Protein AF-A0A1C6RBF0-F1 (afdb_monomer_lite)

Foldseek 3Di:
DDDDDDDDDDDDDDDDDDPDPDDDDPPDPPPPDDPDPPPDDPVDDDDALVCLLPDDDDDDPDDDDPVVSNVVSNVVSVVRVVVVVVVVVVVVVVVVVVVVVVVVCVVPPDPPDD

Structure (mmCIF, N/CA/C/O backbone):
data_AF-A0A1C6RBF0-F1
#
_entry.id   AF-A0A1C6RBF0-F1
#
loop_
_atom_site.group_PDB
_atom_site.id
_atom_site.type_symbol
_atom_site.label_atom_id
_atom_site.label_alt_id
_atom_site.label_comp_id
_atom_site.label_asym_id
_atom_site.label_entity_id
_atom_site.label_seq_id
_atom_site.pdbx_PDB_ins_code
_atom_site.Cartn_x
_atom_site.Cartn_y
_atom_site.Cartn_z
_atom_site.occupancy
_atom_site.B_iso_or_equiv
_atom_site.auth_seq_id
_atom_site.auth_comp_id
_atom_site.auth_asym_id
_atom_site.auth_atom_id
_atom_site.pdbx_PDB_model_num
ATOM 1 N N . MET A 1 1 ? 73.771 -64.328 18.061 1.00 36.09 1 MET A N 1
ATOM 2 C CA . MET A 1 1 ? 75.047 -63.703 17.633 1.00 36.09 1 MET A CA 1
ATOM 3 C C . MET A 1 1 ? 74.761 -62.229 17.331 1.00 36.09 1 MET A C 1
ATOM 5 O O . MET A 1 1 ? 73.786 -61.976 16.643 1.00 36.09 1 MET A O 1
ATOM 9 N N . ARG A 1 2 ? 75.325 -61.261 18.083 1.00 40.25 2 ARG A N 1
ATOM 10 C CA . ARG A 1 2 ? 76.432 -60.350 17.667 1.00 40.25 2 ARG A CA 1
ATOM 11 C C . ARG A 1 2 ? 76.339 -59.925 16.190 1.00 40.25 2 ARG A C 1
ATOM 13 O O . ARG A 1 2 ? 76.286 -60.802 15.349 1.00 40.25 2 ARG A O 1
ATOM 20 N N . ASN A 1 3 ? 76.480 -58.676 15.761 1.00 32.94 3 ASN A N 1
ATOM 21 C CA . ASN A 1 3 ? 76.577 -57.335 16.346 1.00 32.94 3 ASN A CA 1
ATOM 22 C C . ASN A 1 3 ? 76.844 -56.402 15.137 1.00 32.94 3 ASN A C 1
ATOM 24 O O . ASN A 1 3 ? 77.534 -56.853 14.231 1.00 32.94 3 ASN A O 1
ATOM 28 N N . LEU A 1 4 ? 76.450 -55.119 15.207 1.00 44.50 4 LEU A N 1
ATOM 29 C CA . LEU A 1 4 ? 77.019 -53.970 14.456 1.00 44.50 4 LEU A CA 1
ATOM 30 C C . LEU A 1 4 ? 76.920 -54.011 12.903 1.00 44.50 4 LEU A C 1
ATOM 32 O O . LEU A 1 4 ? 77.122 -55.022 12.263 1.00 44.50 4 LEU A O 1
ATOM 36 N N . PHE A 1 5 ? 76.557 -52.933 12.202 1.00 49.47 5 PHE A N 1
ATOM 37 C CA . PHE A 1 5 ? 77.358 -51.718 12.054 1.00 49.47 5 PHE A CA 1
ATOM 38 C C . PHE A 1 5 ? 76.511 -50.462 11.809 1.00 49.47 5 PHE A C 1
ATOM 40 O O . PHE A 1 5 ? 75.551 -50.441 11.044 1.00 49.47 5 PHE A O 1
ATOM 47 N N . ARG A 1 6 ? 76.966 -49.371 12.430 1.00 43.53 6 ARG A N 1
ATOM 48 C CA . ARG A 1 6 ? 76.594 -47.986 12.129 1.00 43.53 6 ARG A CA 1
ATOM 49 C C . ARG A 1 6 ? 77.148 -47.580 10.761 1.00 43.53 6 ARG A C 1
ATOM 51 O O . ARG A 1 6 ? 78.320 -47.836 10.495 1.00 43.53 6 ARG A O 1
ATOM 58 N N . ARG A 1 7 ? 76.416 -46.752 10.010 1.00 45.25 7 ARG A N 1
ATOM 59 C CA . ARG A 1 7 ? 77.045 -45.638 9.284 1.00 45.25 7 ARG A CA 1
ATOM 60 C C . ARG A 1 7 ? 76.099 -44.456 9.113 1.00 45.25 7 ARG A C 1
ATOM 62 O O . ARG A 1 7 ? 74.975 -44.573 8.645 1.00 45.25 7 ARG A O 1
ATOM 69 N N . PHE A 1 8 ? 76.613 -43.313 9.546 1.00 39.56 8 PHE A N 1
ATOM 70 C CA . PHE A 1 8 ? 76.033 -41.986 9.450 1.00 39.56 8 PHE A CA 1
ATOM 71 C C . PHE A 1 8 ? 75.802 -41.562 7.998 1.00 39.56 8 PHE A C 1
ATOM 73 O O . PHE A 1 8 ? 76.693 -41.706 7.162 1.00 39.56 8 PHE A O 1
ATOM 80 N N . ARG A 1 9 ? 74.699 -40.848 7.751 1.00 45.12 9 ARG A N 1
ATOM 81 C CA . ARG A 1 9 ? 74.701 -39.756 6.772 1.00 45.12 9 ARG A CA 1
ATOM 82 C C . ARG A 1 9 ? 73.733 -38.654 7.204 1.00 45.12 9 ARG A C 1
ATOM 84 O O . ARG A 1 9 ? 72.521 -38.781 7.082 1.00 45.12 9 ARG A O 1
ATOM 91 N N . ARG A 1 10 ? 74.289 -37.555 7.727 1.00 45.12 10 ARG A N 1
ATOM 92 C CA . ARG A 1 10 ? 73.596 -36.262 7.819 1.00 45.12 10 ARG A CA 1
ATOM 93 C C . ARG A 1 10 ? 73.259 -35.803 6.398 1.00 45.12 10 ARG A C 1
ATOM 95 O O . ARG A 1 10 ? 74.173 -35.664 5.587 1.00 45.12 10 ARG A O 1
ATOM 102 N N . LYS A 1 11 ? 71.994 -35.480 6.125 1.00 46.34 11 LYS A N 1
ATOM 103 C CA . LYS A 1 11 ? 71.647 -34.457 5.132 1.00 46.34 11 LYS A CA 1
ATOM 104 C C . LYS A 1 11 ? 70.316 -33.794 5.501 1.00 46.34 11 LYS A C 1
ATOM 106 O O . LYS A 1 11 ? 69.261 -34.400 5.421 1.00 46.34 11 LYS A O 1
ATOM 111 N N . SER A 1 12 ? 70.458 -32.576 6.012 1.00 42.28 12 SER A N 1
ATOM 112 C CA . SER A 1 12 ? 69.607 -31.396 5.831 1.00 42.28 12 SER A CA 1
ATOM 113 C C . SER A 1 12 ? 68.085 -31.581 5.736 1.00 42.28 12 SER A C 1
ATOM 115 O O . SER A 1 12 ? 67.555 -32.046 4.734 1.00 42.28 12 SER A O 1
ATOM 117 N N . ARG A 1 13 ? 67.378 -31.059 6.748 1.00 48.88 13 ARG A N 1
ATOM 118 C CA . ARG A 1 13 ? 65.962 -30.667 6.656 1.00 48.88 13 ARG A CA 1
ATOM 119 C C . ARG A 1 13 ? 65.750 -29.678 5.500 1.00 48.88 13 ARG A C 1
ATOM 121 O O . ARG A 1 13 ? 66.552 -28.753 5.366 1.00 48.88 13 ARG A O 1
ATOM 128 N N . PRO A 1 14 ? 64.583 -29.731 4.843 1.00 49.91 14 PRO A N 1
ATOM 129 C CA . PRO A 1 14 ? 63.847 -28.511 4.568 1.00 49.91 14 PRO A CA 1
ATOM 130 C C . PRO A 1 14 ? 62.470 -28.538 5.239 1.00 49.91 14 PRO A C 1
ATOM 132 O O . PRO A 1 14 ? 61.792 -29.556 5.356 1.00 49.91 14 PRO A O 1
ATOM 135 N N . ARG A 1 15 ? 62.101 -27.361 5.730 1.00 48.50 15 ARG A N 1
ATOM 136 C CA . ARG A 1 15 ? 60.857 -27.006 6.406 1.00 48.50 15 ARG A CA 1
ATOM 137 C C . ARG A 1 15 ? 59.739 -26.946 5.360 1.00 48.50 15 ARG A C 1
ATOM 139 O O . ARG A 1 15 ? 59.665 -25.974 4.617 1.00 48.50 15 ARG A O 1
ATOM 146 N N . ALA A 1 16 ? 58.897 -27.976 5.288 1.00 48.06 16 ALA A N 1
ATOM 147 C CA . ALA A 1 16 ? 57.698 -27.953 4.454 1.00 48.06 16 ALA A CA 1
ATOM 148 C C . ALA A 1 16 ? 56.568 -27.242 5.209 1.00 48.06 16 ALA A C 1
ATOM 150 O O . ALA A 1 16 ? 56.159 -27.653 6.295 1.00 48.06 16 ALA A O 1
ATOM 151 N N . ALA A 1 17 ? 56.136 -26.121 4.639 1.00 47.41 17 ALA A N 1
ATOM 152 C CA . ALA A 1 17 ? 55.074 -25.271 5.138 1.00 47.41 17 ALA A CA 1
ATOM 153 C C . ALA A 1 17 ? 53.736 -26.021 5.183 1.00 47.41 17 ALA A C 1
ATOM 155 O O . ALA A 1 17 ? 53.360 -26.726 4.249 1.00 47.41 17 ALA A O 1
ATOM 156 N N . THR A 1 18 ? 52.999 -25.823 6.269 1.00 52.34 18 THR A N 1
ATOM 157 C CA . THR A 1 18 ? 51.601 -26.210 6.426 1.00 52.34 18 THR A CA 1
ATOM 158 C C . THR A 1 18 ? 50.735 -25.437 5.428 1.00 52.34 18 THR A C 1
ATOM 160 O O . THR A 1 18 ? 50.267 -24.331 5.694 1.00 52.34 18 THR A O 1
ATOM 163 N N . GLY A 1 19 ? 50.518 -26.029 4.254 1.00 46.53 19 GLY A N 1
ATOM 164 C CA . GLY A 1 19 ? 49.515 -25.584 3.294 1.00 46.53 19 GLY A CA 1
ATOM 165 C C . GLY A 1 19 ? 48.117 -25.812 3.862 1.00 46.53 19 GLY A C 1
ATOM 166 O O . GLY A 1 19 ? 47.576 -26.911 3.787 1.00 46.53 19 GLY A O 1
ATOM 167 N N . ARG A 1 20 ? 47.519 -24.773 4.454 1.00 47.69 20 ARG A N 1
ATOM 168 C CA . ARG A 1 20 ? 46.080 -24.744 4.738 1.00 47.69 20 ARG A CA 1
ATOM 169 C C . ARG A 1 20 ? 45.334 -24.765 3.403 1.00 47.69 20 ARG A C 1
ATOM 171 O O . ARG A 1 20 ? 45.251 -23.739 2.732 1.00 47.69 20 ARG A O 1
ATOM 178 N N . HIS A 1 21 ? 44.775 -25.916 3.033 1.00 50.78 21 HIS A N 1
ATOM 179 C CA . HIS A 1 21 ? 43.753 -26.009 1.993 1.00 50.78 21 HIS A CA 1
ATOM 180 C C . HIS A 1 21 ? 42.534 -25.185 2.424 1.00 50.78 21 HIS A C 1
ATOM 182 O O . HIS A 1 21 ? 41.693 -25.633 3.201 1.00 50.78 21 HIS A O 1
ATOM 188 N N . ARG A 1 22 ? 42.459 -23.942 1.945 1.00 55.94 22 ARG A N 1
ATOM 189 C CA . ARG A 1 22 ? 41.239 -23.139 1.986 1.00 55.94 22 ARG A CA 1
ATOM 190 C C . ARG A 1 22 ? 40.314 -23.695 0.896 1.00 55.94 22 ARG A C 1
ATOM 192 O O . ARG A 1 22 ? 40.739 -23.711 -0.259 1.00 55.94 22 ARG A O 1
ATOM 199 N N . PRO A 1 23 ? 39.101 -24.176 1.216 1.00 61.06 23 PRO A N 1
ATOM 200 C CA . PRO A 1 23 ? 38.180 -24.632 0.183 1.00 61.06 23 PRO A CA 1
ATOM 201 C C . PRO A 1 23 ? 37.860 -23.459 -0.759 1.00 61.06 23 PRO A C 1
ATOM 203 O O . PRO A 1 23 ? 37.790 -22.313 -0.290 1.00 61.06 23 PRO A O 1
ATOM 206 N N . PRO A 1 24 ? 37.706 -23.699 -2.075 1.00 58.91 24 PRO A N 1
ATOM 207 C CA . PRO A 1 24 ? 37.331 -22.646 -3.006 1.00 58.91 24 PRO A CA 1
ATOM 208 C C . PRO A 1 24 ? 35.972 -22.082 -2.589 1.00 58.91 24 PRO A C 1
ATOM 210 O O . PRO A 1 24 ? 35.030 -22.826 -2.313 1.00 58.91 24 PRO A O 1
ATOM 213 N N . ALA A 1 25 ? 35.890 -20.754 -2.498 1.00 62.28 25 ALA A N 1
ATOM 214 C CA . ALA A 1 25 ? 34.633 -20.071 -2.237 1.00 62.28 25 ALA A CA 1
ATOM 215 C C . ALA A 1 25 ? 33.596 -20.502 -3.292 1.00 62.28 25 ALA A C 1
ATOM 217 O O . ALA A 1 25 ? 33.962 -20.634 -4.464 1.00 62.28 25 ALA A O 1
ATOM 218 N N . PRO A 1 26 ? 32.322 -20.718 -2.917 1.00 63.97 26 PRO A N 1
ATOM 219 C CA . PRO A 1 26 ? 31.290 -21.048 -3.887 1.00 63.97 26 PRO A CA 1
ATOM 220 C C . PRO A 1 26 ? 31.231 -19.932 -4.931 1.00 63.97 26 PRO A C 1
ATOM 222 O O . PRO A 1 26 ? 30.964 -18.771 -4.607 1.00 63.97 26 PRO A O 1
ATOM 225 N N . VAL A 1 27 ? 31.527 -20.285 -6.183 1.00 62.19 27 VAL A N 1
ATOM 226 C CA . VAL A 1 27 ? 31.405 -19.393 -7.334 1.00 62.19 27 VAL A CA 1
ATOM 227 C C . VAL A 1 27 ? 29.927 -19.046 -7.443 1.00 62.19 27 VAL A C 1
ATOM 229 O O . VAL A 1 27 ? 29.109 -19.869 -7.848 1.00 62.19 27 VAL A O 1
ATOM 232 N N . ARG A 1 28 ? 29.555 -17.846 -6.988 1.00 58.97 28 ARG A N 1
ATOM 233 C CA . ARG A 1 28 ? 28.177 -17.367 -7.109 1.00 58.97 28 ARG A CA 1
ATOM 234 C C . ARG A 1 28 ? 27.879 -17.271 -8.608 1.00 58.97 28 ARG A C 1
ATOM 236 O O . ARG A 1 28 ? 28.651 -16.612 -9.307 1.00 58.97 28 ARG A O 1
ATOM 243 N N . PRO A 1 29 ? 26.814 -17.908 -9.121 1.00 55.88 29 PRO A N 1
ATOM 244 C CA . PRO A 1 29 ? 26.486 -17.815 -10.533 1.00 55.88 29 PRO A CA 1
ATOM 245 C C . PRO A 1 29 ? 26.246 -16.345 -10.888 1.00 55.88 29 PRO A C 1
ATOM 247 O O . PRO A 1 29 ? 25.361 -15.688 -10.330 1.00 55.88 29 PRO A O 1
ATOM 250 N N . VAL A 1 30 ? 27.071 -15.825 -11.798 1.00 55.22 30 VAL A N 1
ATOM 251 C CA . VAL A 1 30 ? 26.867 -14.530 -12.451 1.00 55.22 30 VAL A CA 1
ATOM 252 C C . VAL A 1 30 ? 25.553 -14.649 -13.220 1.00 55.22 30 VAL A C 1
ATOM 254 O O . VAL A 1 30 ? 25.489 -15.320 -14.243 1.00 55.22 30 VAL A O 1
ATOM 257 N N . GLY A 1 31 ? 24.479 -14.093 -12.660 1.00 55.06 31 GLY A N 1
ATOM 258 C CA . GLY A 1 31 ? 23.123 -14.239 -13.197 1.00 55.06 31 GLY A CA 1
ATOM 259 C C . GLY A 1 31 ? 22.054 -14.625 -12.175 1.00 55.06 31 GLY A C 1
ATOM 260 O O . GLY A 1 31 ? 20.879 -14.656 -12.537 1.00 55.06 31 GLY A O 1
ATOM 261 N N . ALA A 1 32 ? 22.403 -14.865 -10.903 1.00 51.19 32 ALA A N 1
ATOM 262 C CA . ALA A 1 32 ? 21.404 -14.952 -9.837 1.00 51.19 32 ALA A CA 1
ATOM 263 C C . ALA A 1 32 ? 20.715 -13.587 -9.662 1.00 51.19 32 ALA A C 1
ATOM 265 O O . ALA A 1 32 ? 21.190 -12.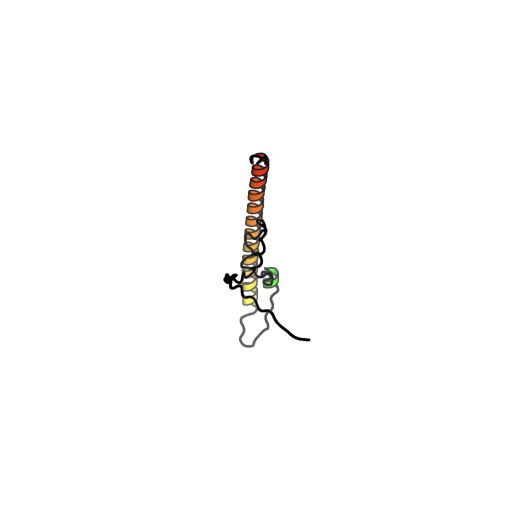711 -8.940 1.00 51.19 32 ALA A O 1
ATOM 266 N N . SER A 1 33 ? 19.616 -13.406 -10.393 1.00 58.75 33 SER A N 1
ATOM 267 C CA . SER A 1 33 ? 18.714 -12.261 -10.337 1.00 58.75 33 SER A CA 1
ATOM 268 C C . SER A 1 33 ? 18.467 -11.830 -8.897 1.00 58.75 33 SER A C 1
ATOM 270 O O . SER A 1 33 ? 17.881 -12.577 -8.114 1.00 58.75 33 SER A O 1
ATOM 272 N N . ASN A 1 34 ? 18.880 -10.611 -8.553 1.00 60.16 34 ASN A N 1
ATOM 273 C CA . ASN A 1 34 ? 18.310 -9.936 -7.396 1.00 60.16 34 ASN A CA 1
ATOM 274 C C . ASN A 1 34 ? 18.351 -8.400 -7.522 1.00 60.16 34 ASN A C 1
ATOM 276 O O . ASN A 1 34 ?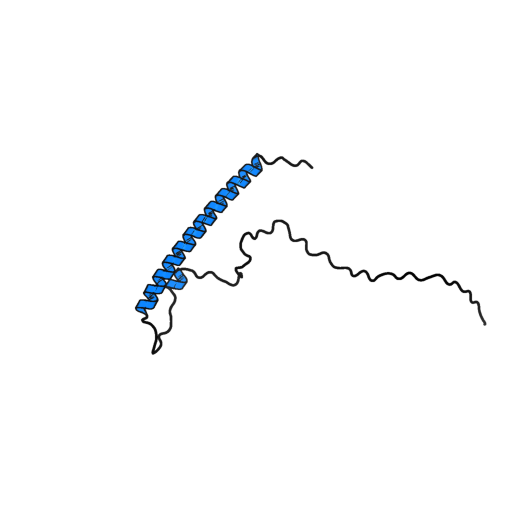 19.024 -7.715 -6.755 1.00 60.16 34 ASN A O 1
ATOM 280 N N . PRO A 1 35 ? 17.600 -7.801 -8.464 1.00 51.00 35 PRO A N 1
ATOM 281 C CA . PRO A 1 35 ? 17.562 -6.351 -8.625 1.00 51.00 35 PRO A CA 1
ATOM 282 C C . PRO A 1 35 ? 16.533 -5.704 -7.674 1.00 51.00 35 PRO A C 1
ATOM 284 O O . PRO A 1 35 ? 15.676 -4.951 -8.126 1.00 51.00 35 PRO A O 1
ATOM 287 N N . GLY A 1 36 ? 16.559 -6.027 -6.370 1.00 54.81 36 GLY A N 1
ATOM 288 C CA . GLY A 1 36 ? 15.712 -5.318 -5.389 1.00 54.81 36 GLY A CA 1
ATOM 289 C C . GLY A 1 36 ? 15.212 -6.089 -4.162 1.00 54.81 36 GLY A C 1
ATOM 290 O O . GLY A 1 36 ? 14.498 -5.517 -3.343 1.00 54.81 36 GLY A O 1
ATOM 291 N N . ARG A 1 37 ? 15.564 -7.369 -3.982 1.00 56.16 37 ARG A N 1
ATOM 292 C CA . ARG A 1 37 ? 15.142 -8.175 -2.814 1.00 56.16 37 ARG A CA 1
ATOM 293 C C . ARG A 1 37 ? 16.273 -8.390 -1.807 1.00 56.16 37 ARG A C 1
ATOM 295 O O . ARG A 1 37 ? 16.492 -9.502 -1.346 1.00 56.16 37 ARG A O 1
ATOM 302 N N . HIS A 1 38 ? 17.014 -7.338 -1.474 1.00 52.22 38 HIS A N 1
ATOM 303 C CA . HIS A 1 38 ? 18.070 -7.437 -0.458 1.00 52.22 38 HIS A CA 1
ATOM 304 C C . HIS A 1 38 ? 17.670 -6.888 0.913 1.00 52.22 38 HIS A C 1
ATOM 306 O O . HIS A 1 38 ? 18.332 -7.211 1.890 1.00 52.22 38 HIS A O 1
ATOM 312 N N . TYR A 1 39 ? 16.559 -6.150 1.015 1.00 56.00 39 TYR A N 1
ATOM 313 C CA . TYR A 1 39 ? 16.112 -5.588 2.296 1.00 56.00 39 TYR A CA 1
ATOM 314 C C . TYR A 1 39 ? 14.762 -6.120 2.800 1.00 56.00 39 TYR A C 1
ATOM 316 O O . TYR A 1 39 ? 14.408 -5.933 3.959 1.00 56.00 39 TYR A O 1
ATOM 324 N N . ARG A 1 40 ? 13.990 -6.828 1.964 1.00 56.25 40 ARG A N 1
ATOM 325 C CA . ARG A 1 40 ? 12.742 -7.455 2.415 1.00 56.25 40 ARG A CA 1
ATOM 326 C C . ARG A 1 40 ? 13.001 -8.910 2.769 1.00 56.25 40 ARG A C 1
ATOM 328 O O . ARG A 1 40 ? 13.121 -9.747 1.878 1.00 56.25 40 ARG A O 1
ATOM 335 N N . SER A 1 41 ? 13.076 -9.191 4.070 1.00 59.78 41 SER A N 1
ATOM 336 C CA . SER A 1 41 ? 12.972 -10.556 4.590 1.00 59.78 41 SER A CA 1
ATOM 337 C C . SER A 1 41 ? 11.757 -11.239 3.955 1.00 59.78 41 SER A C 1
ATOM 339 O O . SER A 1 41 ? 10.679 -10.646 3.905 1.00 59.78 41 SER A O 1
ATOM 341 N N . SER A 1 42 ? 11.906 -12.475 3.472 1.00 60.38 42 SER A N 1
ATOM 342 C CA . SER A 1 42 ? 10.780 -13.268 2.952 1.00 60.38 42 SER A CA 1
ATOM 343 C C . SER A 1 42 ? 9.703 -13.520 4.015 1.00 60.38 42 SER A C 1
ATOM 345 O O . SER A 1 42 ? 8.558 -13.806 3.671 1.00 60.38 42 SER A O 1
ATOM 347 N N . ALA A 1 43 ? 10.052 -13.359 5.297 1.00 60.78 43 ALA A N 1
ATOM 348 C CA . ALA A 1 43 ? 9.126 -13.407 6.420 1.00 60.78 43 ALA A CA 1
ATOM 349 C C . ALA A 1 43 ? 8.236 -12.153 6.528 1.00 60.78 43 ALA A C 1
ATOM 351 O O . ALA A 1 43 ? 7.185 -12.202 7.166 1.00 60.78 43 ALA A O 1
ATOM 352 N N . TYR A 1 44 ? 8.609 -11.034 5.894 1.00 60.56 44 TYR A N 1
ATOM 353 C CA . TYR A 1 44 ? 7.794 -9.823 5.885 1.00 60.56 44 TYR A CA 1
ATOM 354 C C . TYR A 1 44 ? 6.725 -9.920 4.794 1.00 60.56 44 TYR A C 1
ATOM 356 O O . TYR A 1 44 ? 6.958 -9.584 3.629 1.00 60.56 44 TYR A O 1
ATOM 364 N N . ARG A 1 45 ? 5.528 -10.385 5.169 1.00 68.81 45 ARG A N 1
ATOM 365 C CA . ARG A 1 45 ? 4.354 -10.275 4.296 1.00 68.81 45 ARG A CA 1
ATOM 366 C C . ARG A 1 45 ? 3.972 -8.795 4.191 1.00 68.81 45 ARG A C 1
ATOM 368 O O . ARG A 1 45 ? 3.675 -8.203 5.228 1.00 68.81 45 ARG A O 1
ATOM 375 N N . PRO A 1 46 ? 3.957 -8.200 2.984 1.00 74.12 46 PRO A N 1
ATOM 376 C CA . PRO A 1 46 ? 3.515 -6.823 2.811 1.00 74.12 46 PRO A CA 1
ATOM 377 C C . PRO A 1 46 ? 2.121 -6.637 3.412 1.00 74.12 46 PRO A C 1
ATOM 379 O O . PRO A 1 46 ? 1.241 -7.481 3.220 1.00 74.12 46 PRO A O 1
ATOM 382 N N . LEU A 1 47 ? 1.930 -5.549 4.155 1.0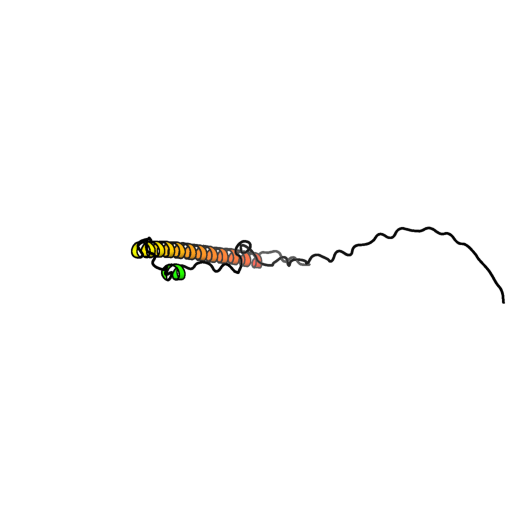0 83.25 47 LEU A N 1
ATOM 383 C CA . LEU A 1 47 ? 0.608 -5.150 4.616 1.00 83.25 47 LEU A CA 1
ATOM 384 C C . LEU A 1 47 ? -0.240 -4.843 3.372 1.00 83.25 47 LEU A C 1
ATOM 386 O O . LEU A 1 47 ? 0.196 -4.084 2.510 1.00 83.25 47 LEU A O 1
ATOM 390 N N . CYS A 1 48 ? -1.397 -5.488 3.224 1.00 88.50 48 CYS A N 1
ATOM 391 C CA . CYS A 1 48 ? -2.300 -5.238 2.101 1.00 88.50 48 CYS A CA 1
ATOM 392 C C . CYS A 1 48 ? -3.455 -4.338 2.542 1.00 88.50 48 CYS A C 1
ATOM 394 O O . CYS A 1 48 ? -3.894 -4.419 3.689 1.00 88.50 48 CYS A O 1
ATOM 396 N N . ALA A 1 49 ? -3.968 -3.520 1.621 1.00 92.19 49 ALA A N 1
ATOM 397 C CA . ALA A 1 49 ? -5.071 -2.598 1.891 1.00 92.19 49 ALA A CA 1
ATOM 398 C C . ALA A 1 49 ? -6.299 -3.314 2.482 1.00 92.19 49 ALA A C 1
ATOM 400 O O . ALA A 1 49 ? -6.850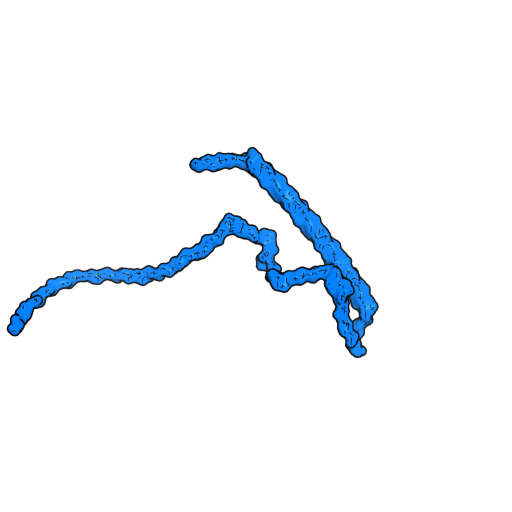 -2.855 3.474 1.00 92.19 49 ALA A O 1
ATOM 401 N N . GLY A 1 50 ? -6.668 -4.490 1.953 1.00 91.19 50 GLY A N 1
ATOM 402 C CA . GLY A 1 50 ? -7.756 -5.308 2.511 1.00 91.19 50 GLY A CA 1
ATOM 403 C C . GLY A 1 50 ? -7.537 -5.664 3.985 1.00 91.19 50 GLY A C 1
ATOM 404 O O . GLY A 1 50 ? -8.402 -5.420 4.811 1.00 91.19 50 GLY A O 1
ATOM 405 N N . ARG A 1 51 ? -6.324 -6.097 4.358 1.00 92.94 51 ARG A N 1
ATOM 406 C CA . ARG A 1 51 ? -5.997 -6.408 5.760 1.00 92.94 51 ARG A CA 1
ATOM 407 C C . ARG A 1 51 ? -6.077 -5.188 6.679 1.00 92.94 51 ARG A C 1
ATOM 409 O O . ARG A 1 51 ? -6.313 -5.367 7.867 1.00 92.94 51 ARG A O 1
ATOM 416 N N . ILE A 1 52 ? -5.836 -3.985 6.161 1.00 95.12 52 ILE A N 1
ATOM 417 C CA . ILE A 1 52 ? -6.000 -2.746 6.931 1.00 95.12 52 ILE A CA 1
ATOM 418 C C . ILE A 1 52 ? -7.488 -2.456 7.145 1.00 95.12 52 ILE A C 1
ATOM 420 O O . ILE A 1 52 ? -7.871 -2.168 8.274 1.00 95.12 52 ILE A O 1
ATOM 424 N N . ARG A 1 53 ? -8.320 -2.597 6.103 1.00 94.38 53 ARG A N 1
ATOM 425 C CA . ARG A 1 53 ? -9.781 -2.413 6.193 1.00 94.38 53 ARG A CA 1
ATOM 426 C C . ARG A 1 53 ? -10.427 -3.401 7.165 1.00 94.38 53 ARG A C 1
ATOM 428 O O . ARG A 1 53 ? -11.267 -3.012 7.964 1.00 94.38 53 ARG A O 1
ATOM 435 N N . ASP A 1 54 ? -9.967 -4.648 7.154 1.00 93.69 54 ASP A N 1
ATOM 436 C CA . ASP A 1 54 ? -10.525 -5.718 7.989 1.00 93.69 54 ASP A CA 1
ATOM 437 C C . ASP A 1 54 ? -9.940 -5.739 9.414 1.00 93.69 54 ASP A C 1
ATOM 439 O O . ASP A 1 54 ? -10.240 -6.632 10.215 1.00 93.69 54 ASP A O 1
ATOM 443 N N . ARG A 1 55 ? -9.046 -4.800 9.753 1.00 93.88 55 ARG A N 1
ATOM 444 C CA . ARG A 1 55 ? -8.362 -4.806 11.045 1.00 93.88 55 ARG A CA 1
ATOM 445 C C . ARG A 1 55 ? -9.305 -4.344 12.150 1.00 93.88 55 ARG A C 1
ATOM 447 O O . ARG A 1 55 ? -9.656 -3.175 12.236 1.00 93.88 55 ARG A O 1
ATOM 454 N N . GLN A 1 56 ? -9.599 -5.251 13.074 1.00 93.88 56 GLN A N 1
ATOM 455 C CA . GLN A 1 56 ? -10.328 -4.938 14.299 1.00 93.88 56 GLN A CA 1
ATOM 456 C C . GLN A 1 56 ? -9.375 -4.747 15.482 1.00 93.88 56 GLN A C 1
ATOM 458 O O . GLN A 1 56 ? -8.343 -5.421 15.592 1.00 93.88 56 GLN A O 1
ATOM 463 N N . PHE A 1 57 ? -9.743 -3.833 16.377 1.00 92.88 57 PHE A N 1
ATOM 464 C CA . PHE A 1 57 ? -9.044 -3.568 17.630 1.00 92.88 57 PHE A CA 1
ATOM 465 C C . PHE A 1 57 ? -10.000 -3.779 18.810 1.00 92.88 57 PHE A C 1
ATOM 467 O O . PHE A 1 57 ? -11.181 -3.446 18.698 1.00 92.88 57 PHE A O 1
ATOM 474 N N . PRO A 1 58 ? -9.523 -4.331 19.939 1.00 94.31 58 PRO A N 1
ATOM 475 C CA . PRO A 1 58 ? -10.347 -4.478 21.131 1.00 94.31 58 PRO A CA 1
ATOM 476 C C . PRO A 1 58 ? -10.689 -3.110 21.732 1.00 94.31 58 PRO A C 1
ATOM 478 O O . PRO A 1 58 ? -9.855 -2.203 21.765 1.00 94.31 58 PRO A O 1
ATOM 481 N N . LEU A 1 59 ? -11.908 -2.984 22.256 1.00 96.06 59 LEU A N 1
ATOM 482 C CA . LEU A 1 59 ? -12.350 -1.794 22.981 1.00 96.06 59 LEU A CA 1
ATOM 483 C C . LEU A 1 59 ? -11.736 -1.769 24.384 1.00 96.06 59 LEU A C 1
ATOM 485 O O . LEU A 1 59 ? -11.714 -2.780 25.085 1.00 96.06 59 LEU A O 1
ATOM 489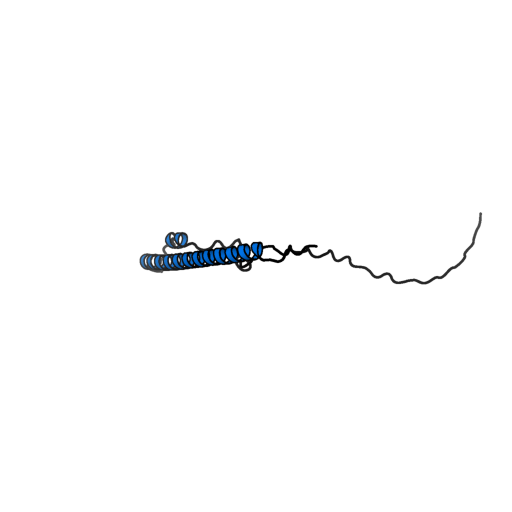 N N . VAL A 1 60 ? -11.263 -0.598 24.812 1.00 96.06 60 VAL A N 1
ATOM 490 C CA . VAL A 1 60 ? -10.669 -0.388 26.140 1.00 96.06 60 VAL A CA 1
ATOM 491 C C . VAL A 1 60 ? -11.247 0.865 26.797 1.00 96.06 60 VAL A C 1
ATOM 493 O O . VAL A 1 60 ? -11.620 1.815 26.115 1.00 96.06 60 VAL A O 1
ATOM 496 N N . ARG A 1 61 ? -11.301 0.889 28.139 1.00 93.88 61 ARG A N 1
ATOM 497 C CA . ARG A 1 61 ? -11.987 1.921 28.956 1.00 93.88 61 ARG A CA 1
ATOM 498 C C . ARG A 1 61 ? -11.570 3.375 28.659 1.00 93.88 61 ARG A C 1
ATOM 500 O O . ARG A 1 61 ? -12.314 4.292 28.985 1.00 93.88 61 ARG A O 1
ATOM 507 N N . ARG A 1 62 ? -10.384 3.595 28.085 1.00 94.12 62 ARG A N 1
ATOM 508 C CA . ARG A 1 62 ? -9.862 4.907 27.655 1.00 94.12 62 ARG A CA 1
ATOM 509 C C . ARG A 1 62 ? -9.238 4.804 26.254 1.00 94.12 62 ARG A C 1
ATOM 511 O O . ARG A 1 62 ? -8.065 5.114 26.077 1.00 94.12 62 ARG A O 1
ATOM 518 N N . GLY A 1 63 ? -9.991 4.246 25.307 1.00 95.56 63 GLY A N 1
ATOM 519 C CA . GLY A 1 63 ? -9.580 4.085 23.909 1.00 95.56 63 GLY A CA 1
ATOM 520 C C . GLY A 1 63 ? -9.963 5.268 23.017 1.00 95.56 63 GLY A C 1
ATOM 521 O O . GLY A 1 63 ? -10.720 6.143 23.432 1.00 95.56 63 GLY A O 1
ATOM 522 N N . LEU A 1 64 ? -9.434 5.265 21.790 1.00 96.69 64 LEU A N 1
ATOM 523 C CA . LEU A 1 64 ? -9.874 6.153 20.708 1.00 96.69 64 LEU A CA 1
ATOM 524 C C . LEU A 1 64 ? -11.298 5.796 20.263 1.00 96.69 64 LEU A C 1
ATOM 526 O O . LEU A 1 64 ? -11.726 4.652 20.440 1.00 96.69 64 LEU A O 1
ATOM 530 N N . ASP A 1 65 ? -11.997 6.752 19.649 1.00 95.56 65 ASP A N 1
ATOM 531 C CA . ASP A 1 65 ? -13.297 6.494 19.028 1.00 95.56 65 ASP A CA 1
ATOM 532 C C . ASP A 1 65 ? -13.154 5.438 17.909 1.00 95.56 65 ASP A C 1
ATOM 534 O O . ASP A 1 65 ? -12.404 5.652 16.949 1.00 95.56 65 ASP A O 1
ATOM 538 N N . PRO A 1 66 ? -13.857 4.292 17.995 1.00 95.50 66 PRO A N 1
ATOM 539 C CA . PRO A 1 66 ? -13.805 3.258 16.965 1.00 95.50 66 PRO A CA 1
ATOM 540 C C . PRO A 1 66 ? -14.210 3.760 15.576 1.00 95.50 66 PRO A C 1
ATOM 542 O O . PRO A 1 66 ? -13.677 3.268 14.576 1.00 95.50 66 PRO A O 1
ATOM 545 N N . GLY A 1 67 ? -15.131 4.728 15.504 1.00 96.44 67 GLY A N 1
ATOM 546 C CA . GLY A 1 67 ? -15.570 5.326 14.244 1.00 96.44 67 GLY A CA 1
ATOM 547 C C . GLY A 1 67 ? -14.438 6.089 13.562 1.00 96.44 67 GLY A C 1
ATOM 548 O O . GLY A 1 67 ? -14.108 5.814 12.406 1.00 96.44 67 GLY A O 1
ATOM 549 N N . GLU A 1 68 ? -13.784 6.982 14.304 1.00 97.31 68 GLU A N 1
ATOM 550 C CA . GLU A 1 68 ? -12.632 7.746 13.820 1.00 97.31 68 GLU A CA 1
ATOM 551 C C . GLU A 1 68 ? -11.463 6.839 13.401 1.00 97.31 68 GLU A C 1
ATOM 553 O O . GLU A 1 68 ? -10.894 7.016 12.318 1.00 97.31 68 GLU A O 1
ATOM 558 N N . VAL A 1 69 ? -11.143 5.819 14.208 1.00 97.25 69 VAL A N 1
ATOM 559 C CA . VAL A 1 69 ? -10.094 4.839 13.879 1.00 97.25 69 VAL A CA 1
ATOM 560 C C . VAL A 1 69 ? -10.420 4.125 12.570 1.00 97.25 69 VAL A C 1
ATOM 562 O O . VAL A 1 69 ? -9.563 4.034 11.692 1.00 97.25 69 VAL A O 1
ATOM 565 N N . THR A 1 70 ? -11.659 3.664 12.399 1.00 96.69 70 THR A N 1
ATOM 566 C CA . THR A 1 70 ? -12.093 2.974 11.177 1.00 96.69 70 THR A CA 1
ATOM 567 C C . THR A 1 70 ? -11.977 3.891 9.958 1.00 96.69 70 THR A C 1
ATOM 569 O O . THR A 1 70 ? -11.374 3.511 8.952 1.00 96.69 70 THR A O 1
ATOM 572 N N . ALA A 1 71 ? -12.455 5.134 10.055 1.00 97.75 71 ALA A N 1
ATOM 573 C CA . ALA A 1 71 ? -12.362 6.116 8.975 1.00 97.75 71 ALA A CA 1
ATOM 574 C C . ALA A 1 71 ? -10.907 6.456 8.602 1.00 97.75 71 ALA A C 1
ATOM 576 O O . ALA A 1 71 ? -10.577 6.632 7.426 1.00 97.75 71 ALA A O 1
ATOM 577 N N . PHE A 1 72 ? -10.011 6.536 9.588 1.00 97.81 72 PHE A N 1
ATOM 578 C CA . PHE A 1 72 ? -8.586 6.730 9.339 1.00 97.81 72 PHE A CA 1
ATOM 579 C C . PHE A 1 72 ? -7.959 5.526 8.624 1.00 97.81 72 PHE A C 1
ATOM 581 O O . PHE A 1 72 ? -7.263 5.707 7.626 1.00 97.81 72 PHE A O 1
ATOM 588 N N . LEU A 1 73 ? -8.246 4.301 9.070 1.00 97.56 73 LEU A N 1
ATOM 589 C CA . LEU A 1 73 ? -7.722 3.084 8.443 1.00 97.56 73 LEU A CA 1
ATOM 590 C C . LEU A 1 73 ? -8.213 2.904 7.006 1.00 97.56 73 LEU A C 1
ATOM 592 O O . LEU A 1 73 ? -7.436 2.446 6.171 1.00 97.56 73 LEU A O 1
ATOM 596 N N . HIS A 1 74 ? -9.452 3.297 6.696 1.00 97.69 74 HIS A N 1
ATOM 597 C CA . HIS A 1 74 ? -9.947 3.305 5.319 1.00 97.69 74 HIS A CA 1
ATOM 598 C C . HIS A 1 74 ? -9.118 4.226 4.421 1.00 97.69 74 HIS A C 1
ATOM 600 O O . HIS A 1 74 ? -8.627 3.766 3.393 1.00 97.69 74 HIS A O 1
ATOM 606 N N . ARG A 1 75 ? -8.863 5.470 4.849 1.00 98.25 75 ARG A N 1
ATOM 607 C CA . ARG A 1 75 ? -8.008 6.407 4.097 1.00 98.25 75 ARG A CA 1
ATOM 608 C C . ARG A 1 75 ? -6.600 5.853 3.884 1.00 98.25 75 ARG A C 1
ATOM 610 O O . ARG A 1 75 ? -6.122 5.806 2.758 1.00 98.25 75 ARG A O 1
ATOM 617 N N . VAL A 1 76 ? -5.979 5.330 4.943 1.00 97.88 76 VAL A N 1
ATOM 618 C CA . VAL A 1 76 ? -4.651 4.698 4.851 1.00 97.88 76 VAL A CA 1
ATOM 619 C C . VAL A 1 76 ? -4.656 3.499 3.896 1.00 97.88 76 VAL A C 1
ATOM 621 O O . VAL A 1 76 ? -3.694 3.282 3.159 1.00 97.88 76 VAL A O 1
ATOM 624 N N . ALA A 1 77 ? -5.719 2.694 3.903 1.00 97.38 77 ALA A N 1
ATOM 625 C CA . ALA A 1 77 ? -5.849 1.558 3.000 1.00 97.38 77 ALA A CA 1
ATOM 626 C C . ALA A 1 77 ? -5.982 1.997 1.536 1.00 97.38 77 ALA A C 1
ATOM 628 O O . ALA A 1 77 ? -5.432 1.330 0.657 1.00 97.38 77 ALA A O 1
ATOM 629 N N . ASP A 1 78 ? -6.687 3.095 1.278 1.00 98.00 78 ASP A N 1
ATOM 630 C CA . ASP A 1 78 ? -6.858 3.653 -0.062 1.00 98.00 78 ASP A CA 1
ATOM 631 C C . ASP A 1 78 ? -5.538 4.232 -0.589 1.00 98.00 78 ASP A C 1
ATOM 633 O O . ASP A 1 78 ? -5.119 3.873 -1.691 1.00 98.00 78 ASP A O 1
ATOM 637 N N . ASP A 1 79 ? -4.806 4.985 0.236 1.00 97.75 79 ASP A N 1
ATOM 638 C CA . ASP A 1 79 ? -3.470 5.492 -0.108 1.00 97.75 79 ASP A CA 1
ATOM 639 C C . ASP A 1 79 ? -2.491 4.344 -0.401 1.00 97.75 79 ASP A C 1
ATOM 641 O O . ASP A 1 79 ? -1.768 4.349 -1.400 1.00 97.75 79 ASP A O 1
ATOM 645 N N . LEU A 1 80 ? -2.492 3.298 0.434 1.00 96.50 80 LEU A N 1
ATOM 646 C CA . LEU A 1 80 ? -1.640 2.128 0.221 1.00 96.50 80 LEU A CA 1
ATOM 647 C C . LEU A 1 80 ? -2.016 1.357 -1.052 1.00 96.50 80 LEU A C 1
ATOM 649 O O . LEU A 1 80 ? -1.140 0.792 -1.713 1.00 96.50 80 LEU A O 1
ATOM 653 N N . ALA A 1 81 ? -3.305 1.302 -1.394 1.00 95.75 81 ALA A N 1
ATOM 654 C CA . ALA A 1 81 ? -3.765 0.694 -2.637 1.00 95.75 81 ALA A CA 1
ATOM 655 C C . ALA A 1 81 ? -3.283 1.494 -3.855 1.00 95.75 81 ALA A C 1
ATOM 657 O O . ALA A 1 81 ? -2.773 0.890 -4.800 1.00 95.75 81 ALA A O 1
ATOM 658 N N . ALA A 1 82 ? -3.369 2.826 -3.802 1.00 96.69 82 ALA A N 1
ATOM 659 C CA . ALA A 1 82 ? -2.873 3.709 -4.854 1.00 96.69 82 ALA A CA 1
ATOM 660 C C . ALA A 1 82 ? -1.358 3.546 -5.064 1.00 96.69 82 ALA A C 1
ATOM 662 O O . ALA A 1 82 ? -0.912 3.308 -6.186 1.00 96.69 82 ALA A O 1
ATOM 663 N N . LEU A 1 83 ? -0.575 3.551 -3.979 1.00 95.69 83 LEU A N 1
ATOM 664 C CA . LEU A 1 83 ? 0.879 3.361 -4.039 1.00 95.69 83 LEU A CA 1
ATOM 665 C C . LEU A 1 83 ? 1.276 2.004 -4.631 1.00 95.69 83 LEU A C 1
ATOM 667 O O . LEU A 1 83 ? 2.242 1.912 -5.389 1.00 95.69 83 LEU A O 1
ATOM 671 N N . HIS A 1 84 ? 0.558 0.930 -4.292 1.00 93.12 84 HIS A N 1
ATOM 672 C CA . HIS A 1 84 ? 0.827 -0.378 -4.887 1.00 93.12 84 HIS A CA 1
ATOM 673 C C . HIS A 1 84 ? 0.464 -0.426 -6.376 1.00 93.12 84 HIS A C 1
ATOM 675 O O . HIS A 1 84 ? 1.230 -1.005 -7.144 1.00 93.12 84 HIS A O 1
ATOM 681 N N . ALA A 1 85 ? -0.637 0.207 -6.790 1.00 95.19 85 ALA A N 1
ATOM 682 C CA . ALA A 1 85 ? -1.022 0.285 -8.198 1.00 95.19 85 ALA A CA 1
ATOM 683 C C . ALA A 1 85 ? 0.025 1.037 -9.037 1.00 95.19 85 ALA A C 1
ATOM 685 O O . ALA A 1 85 ? 0.443 0.545 -10.086 1.00 95.19 85 ALA A O 1
ATOM 686 N N . GLU A 1 86 ? 0.513 2.179 -8.547 1.00 96.94 86 GLU A N 1
ATOM 687 C CA . GLU A 1 86 ? 1.575 2.949 -9.204 1.00 96.94 86 GLU A CA 1
ATOM 688 C C . GLU A 1 86 ? 2.879 2.143 -9.304 1.00 96.94 86 GLU A C 1
ATOM 690 O O . GLU A 1 86 ? 3.524 2.072 -10.351 1.00 96.94 86 GLU A O 1
ATOM 695 N N . LEU A 1 87 ? 3.255 1.458 -8.226 1.00 95.12 87 LEU A N 1
ATOM 696 C CA . LEU A 1 87 ? 4.449 0.623 -8.198 1.00 95.12 87 LEU A CA 1
ATOM 697 C C . LEU A 1 87 ? 4.351 -0.574 -9.159 1.00 95.12 87 LEU A C 1
ATOM 699 O O . LEU A 1 87 ? 5.355 -0.941 -9.779 1.00 95.12 87 LEU A O 1
ATOM 703 N N . ASP A 1 88 ? 3.171 -1.166 -9.327 1.00 94.12 88 ASP A N 1
ATOM 704 C CA . ASP A 1 88 ? 2.949 -2.216 -10.322 1.00 94.12 88 ASP A CA 1
ATOM 705 C C . ASP A 1 88 ? 2.973 -1.659 -11.752 1.00 94.12 88 ASP A C 1
ATOM 707 O O . ASP A 1 88 ? 3.595 -2.266 -12.628 1.00 94.12 88 ASP A O 1
ATOM 711 N N . GLN A 1 89 ? 2.431 -0.461 -11.987 1.00 97.75 89 GLN A N 1
ATOM 712 C CA . GLN A 1 89 ? 2.568 0.240 -13.267 1.00 97.75 89 GLN A CA 1
ATOM 713 C C . GLN A 1 89 ? 4.044 0.481 -13.623 1.00 97.75 89 GLN A C 1
ATOM 715 O O . GLN A 1 89 ? 4.482 0.127 -14.719 1.00 97.75 89 GLN A O 1
ATOM 720 N N . ILE A 1 90 ? 4.840 1.002 -12.686 1.00 97.62 90 ILE A N 1
ATOM 721 C CA . ILE A 1 90 ? 6.278 1.242 -12.879 1.00 97.62 90 ILE A CA 1
ATOM 722 C C . ILE A 1 90 ? 7.021 -0.067 -13.167 1.00 97.62 90 ILE A C 1
ATOM 724 O O . ILE A 1 90 ? 7.939 -0.107 -13.991 1.00 97.62 90 ILE A O 1
ATOM 728 N N . ARG A 1 91 ? 6.661 -1.165 -12.497 1.00 95.62 91 ARG A N 1
ATOM 729 C CA . ARG A 1 91 ? 7.263 -2.482 -12.759 1.00 95.62 91 ARG A CA 1
ATOM 730 C C . ARG A 1 91 ? 6.928 -2.998 -14.148 1.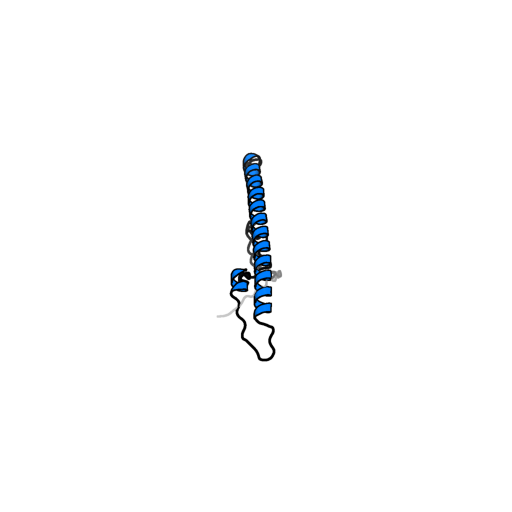00 95.62 91 ARG A C 1
ATOM 732 O O . ARG A 1 91 ? 7.824 -3.524 -14.807 1.00 95.62 91 ARG A O 1
ATOM 739 N N . ASN A 1 92 ? 5.684 -2.831 -14.582 1.00 97.75 92 ASN A N 1
ATOM 740 C CA . ASN A 1 92 ? 5.238 -3.234 -15.910 1.00 97.75 92 ASN A CA 1
ATOM 741 C C . ASN A 1 92 ? 5.971 -2.441 -16.996 1.00 97.75 92 ASN A C 1
ATOM 743 O O . ASN A 1 92 ? 6.499 -3.035 -17.936 1.00 97.75 92 ASN A O 1
ATOM 747 N N . GLU A 1 93 ? 6.107 -1.127 -16.817 1.00 97.75 93 GLU A N 1
ATOM 748 C CA . GLU A 1 93 ? 6.842 -0.279 -17.757 1.00 97.75 93 GLU A CA 1
ATOM 749 C C . GLU A 1 93 ? 8.329 -0.653 -17.807 1.00 97.75 93 GLU A C 1
ATOM 751 O O . GLU A 1 93 ? 8.899 -0.870 -18.876 1.00 97.75 93 GLU A O 1
ATOM 756 N N . ASN A 1 94 ? 8.951 -0.871 -16.646 1.00 97.56 94 ASN A N 1
ATOM 757 C CA . ASN A 1 94 ? 10.325 -1.365 -16.579 1.00 97.56 94 ASN A CA 1
ATOM 758 C C . ASN A 1 94 ? 10.498 -2.731 -17.257 1.00 97.56 94 ASN A C 1
ATOM 760 O O . ASN A 1 94 ? 11.533 -2.987 -17.877 1.00 97.56 94 ASN A O 1
ATOM 764 N N . ALA A 1 95 ? 9.523 -3.632 -17.118 1.00 97.12 95 ALA A N 1
ATOM 765 C CA . ALA A 1 95 ? 9.551 -4.931 -17.776 1.00 97.12 95 ALA A CA 1
ATOM 766 C C . ALA A 1 95 ? 9.478 -4.775 -19.300 1.00 97.12 95 ALA A C 1
ATOM 768 O O . ALA A 1 95 ? 10.266 -5.408 -20.005 1.00 97.12 95 ALA A O 1
ATOM 769 N N . ARG A 1 96 ? 8.613 -3.880 -19.792 1.00 98.06 96 ARG A N 1
ATOM 770 C CA . ARG A 1 96 ? 8.490 -3.546 -21.214 1.00 98.06 96 ARG A CA 1
ATOM 771 C C . ARG A 1 96 ? 9.785 -2.965 -21.778 1.00 98.06 96 ARG A C 1
ATOM 773 O O . ARG A 1 96 ? 10.288 -3.485 -22.767 1.00 98.06 96 ARG A O 1
ATOM 780 N N . ILE A 1 97 ? 10.371 -1.962 -21.122 1.00 97.44 97 ILE A N 1
ATOM 781 C CA . ILE A 1 97 ? 11.647 -1.349 -21.537 1.00 97.44 97 ILE A CA 1
ATOM 782 C C . ILE A 1 97 ? 12.756 -2.403 -21.602 1.00 97.44 97 ILE A C 1
ATOM 784 O O . ILE A 1 97 ? 13.483 -2.496 -22.592 1.00 97.44 97 ILE A O 1
ATOM 788 N N . LYS A 1 98 ? 12.871 -3.238 -20.561 1.00 96.44 98 LYS A N 1
ATOM 789 C CA . LYS A 1 98 ? 13.864 -4.320 -20.527 1.00 96.44 98 LYS A CA 1
ATOM 790 C C . LYS A 1 98 ? 13.641 -5.333 -21.641 1.00 96.44 98 LYS A C 1
ATOM 792 O O . LYS A 1 98 ? 14.622 -5.847 -22.169 1.00 96.44 98 LYS A O 1
ATOM 797 N N . GLN A 1 99 ? 12.392 -5.629 -21.987 1.00 97.62 99 GLN A N 1
ATOM 798 C CA . GLN A 1 99 ? 12.097 -6.537 -23.085 1.00 97.62 99 GLN A CA 1
ATOM 799 C C . GLN A 1 99 ? 12.516 -5.940 -24.429 1.00 97.62 99 GLN A C 1
ATOM 801 O O . GLN A 1 99 ? 13.275 -6.582 -25.147 1.00 97.62 99 GLN A O 1
ATOM 806 N N . SER A 1 100 ? 12.146 -4.688 -24.709 1.00 97.50 100 SER A N 1
ATOM 807 C CA . SER A 1 100 ? 12.574 -3.982 -25.924 1.00 97.50 100 SER A CA 1
ATOM 808 C C . SER A 1 100 ? 14.098 -3.940 -26.063 1.00 97.50 100 SER A C 1
ATOM 810 O O . SER A 1 100 ? 14.633 -4.156 -27.150 1.00 97.50 100 SER A O 1
ATOM 812 N N . LEU A 1 101 ? 14.814 -3.709 -24.956 1.00 97.06 101 LEU A N 1
ATOM 813 C CA . LEU A 1 101 ? 16.276 -3.717 -24.947 1.00 97.06 101 LEU A CA 1
ATOM 814 C C . LEU A 1 101 ? 16.844 -5.099 -25.288 1.00 97.06 101 LEU A C 1
ATOM 816 O O . LEU A 1 101 ? 17.761 -5.188 -26.102 1.00 97.06 101 LEU A O 1
ATOM 820 N N . ARG A 1 102 ? 16.307 -6.172 -24.693 1.00 95.12 102 ARG A N 1
ATOM 821 C CA . ARG A 1 102 ? 16.736 -7.545 -25.008 1.00 95.12 102 ARG A CA 1
ATOM 822 C C . ARG A 1 102 ? 16.485 -7.879 -26.470 1.00 95.12 102 ARG A C 1
ATOM 824 O O . ARG A 1 102 ? 17.379 -8.412 -27.113 1.00 95.12 102 ARG A O 1
ATOM 831 N N . ASP A 1 103 ? 15.316 -7.527 -26.997 1.00 96.25 103 ASP A N 1
ATOM 832 C CA . ASP A 1 103 ? 14.954 -7.806 -28.387 1.00 96.25 103 ASP A CA 1
ATOM 833 C C . ASP A 1 103 ? 15.900 -7.094 -29.360 1.00 96.25 103 ASP A C 1
ATOM 835 O O . ASP A 1 103 ? 16.361 -7.689 -30.335 1.00 96.25 103 ASP A O 1
ATOM 839 N N . TRP A 1 104 ? 16.241 -5.833 -29.075 1.00 95.88 104 TRP A N 1
ATOM 840 C CA . TRP A 1 104 ? 17.243 -5.098 -29.840 1.00 95.88 104 TRP A CA 1
ATOM 841 C C . TRP A 1 104 ? 18.627 -5.755 -29.733 1.00 95.88 104 TRP A C 1
ATOM 843 O O . TRP A 1 104 ? 19.256 -6.026 -30.756 1.00 95.88 104 TRP A O 1
ATOM 853 N N . GLN A 1 105 ? 19.080 -6.100 -28.523 1.00 95.12 105 GLN A N 1
ATOM 854 C CA . GLN A 1 105 ? 20.362 -6.784 -28.321 1.00 95.12 105 GLN A CA 1
ATOM 855 C C . GLN A 1 105 ? 20.414 -8.126 -29.061 1.00 95.12 105 GLN A C 1
ATOM 857 O O . GLN A 1 105 ? 21.415 -8.428 -29.696 1.00 95.12 105 GLN A O 1
ATOM 862 N N . SER A 1 106 ? 19.346 -8.921 -29.060 1.00 91.75 106 SER A N 1
ATOM 863 C CA . SER A 1 106 ? 19.313 -10.195 -29.787 1.00 91.75 106 SER A CA 1
ATOM 864 C C . SER A 1 106 ? 19.423 -10.032 -31.304 1.00 91.75 106 SER A C 1
ATOM 866 O O . SER A 1 106 ? 19.945 -10.924 -31.968 1.00 91.75 106 SER A O 1
ATOM 868 N N . ARG A 1 107 ? 18.947 -8.911 -31.859 1.00 92.88 107 ARG A N 1
ATOM 869 C CA . ARG A 1 107 ? 19.002 -8.628 -33.303 1.00 92.88 107 ARG A CA 1
ATOM 870 C C . ARG A 1 107 ? 20.343 -8.051 -33.747 1.00 92.88 107 ARG A C 1
ATOM 872 O O . ARG A 1 107 ? 20.783 -8.351 -34.851 1.00 92.88 107 ARG A O 1
ATOM 879 N N . PHE A 1 108 ? 20.967 -7.225 -32.909 1.00 89.75 108 PHE A N 1
ATOM 880 C CA . PHE A 1 108 ? 22.105 -6.393 -33.310 1.00 89.75 108 PHE A CA 1
ATOM 881 C C . PHE A 1 108 ? 23.397 -6.656 -32.526 1.00 89.75 108 PHE A C 1
ATOM 883 O O . PHE A 1 108 ? 24.433 -6.092 -32.874 1.00 89.75 108 PHE A O 1
ATOM 890 N N . ALA A 1 109 ? 23.387 -7.496 -31.484 1.00 81.12 109 ALA A N 1
ATOM 891 C CA . ALA A 1 109 ? 24.619 -7.842 -30.784 1.00 81.12 109 ALA A CA 1
ATOM 892 C C . ALA A 1 109 ? 25.544 -8.650 -31.714 1.00 81.12 109 ALA A C 1
ATOM 894 O O . ALA A 1 109 ? 25.102 -9.643 -32.305 1.00 81.12 109 ALA A O 1
ATOM 895 N N . PRO A 1 110 ? 26.832 -8.275 -31.827 1.00 76.50 110 PRO A N 1
ATOM 896 C CA . PRO A 1 110 ? 27.801 -9.054 -32.578 1.00 76.50 110 PRO A CA 1
ATOM 897 C C . PRO A 1 110 ? 27.840 -10.479 -32.031 1.00 76.50 110 PRO A C 1
ATOM 899 O O . PRO A 1 110 ? 28.032 -10.691 -30.831 1.00 76.50 110 PRO A O 1
ATOM 902 N N . ARG A 1 111 ? 27.674 -11.475 -32.907 1.00 70.38 111 ARG A N 1
ATOM 903 C CA . ARG A 1 111 ? 27.953 -12.863 -32.540 1.00 70.38 111 ARG A CA 1
ATOM 904 C C . ARG A 1 111 ? 29.447 -12.950 -32.246 1.00 70.38 111 ARG A C 1
ATOM 906 O O . ARG A 1 111 ? 30.260 -12.897 -33.169 1.00 70.38 111 ARG A O 1
ATOM 913 N N . VAL A 1 112 ? 29.804 -13.061 -30.969 1.00 67.50 112 VAL A N 1
ATOM 914 C CA . VAL A 1 112 ? 31.160 -13.437 -30.565 1.00 67.50 112 VAL A CA 1
ATOM 915 C C . VAL A 1 112 ? 31.345 -14.886 -31.010 1.00 67.50 112 VAL A C 1
ATOM 917 O O . VAL A 1 112 ? 30.924 -15.812 -30.322 1.00 67.50 112 VAL A O 1
ATOM 920 N N . HIS A 1 113 ? 31.882 -15.072 -32.214 1.00 59.06 113 HIS A N 1
ATOM 921 C CA . HIS A 1 113 ? 32.336 -16.376 -32.680 1.00 59.06 113 HIS A CA 1
ATOM 922 C C . HIS A 1 113 ? 33.606 -16.695 -31.888 1.00 59.06 113 HIS A C 1
ATOM 924 O O . HIS A 1 113 ? 34.525 -15.875 -31.849 1.00 59.06 113 HIS A O 1
ATOM 930 N N . ARG A 1 114 ? 33.596 -17.824 -31.180 1.00 52.16 114 ARG A N 1
ATOM 931 C CA . ARG A 1 114 ? 34.718 -18.312 -30.379 1.00 52.16 114 ARG A CA 1
ATOM 932 C C . ARG A 1 114 ? 35.454 -19.402 -31.134 1.00 52.16 114 ARG A C 1
ATOM 934 O O . ARG A 1 114 ? 34.752 -20.172 -31.826 1.00 52.16 114 ARG A O 1
#

Sequence (114 aa):
MRNLFRRFRRKSRPRAATGRHRPPAPVRPVGASNPGRHYRSSAYRPLCAGRIRDRQFPLVRRGLDPGEVTAFLHRVADDLAALHAELDQIRNENARIKQSLRDWQSRFAPRVHR

Organism: NCBI:txid47866

pLDDT: mean 76.72, std 21.6, range [32.94, 98.25]

Secondary structure (DSSP, 8-state):
---------------------PPPPP---TT---SS-SSS-TT-PPPPHHHHHT------TTPPPHHHHHHHHHHHHHHHHHHHHHHHHHHHHHHHHHHHHHHHHHHHS-----

InterPro domains:
  IPR007793 DivIVA [PF05103] (52-105)
  IPR019933 DivIVA domain [TIGR03544] (50-80)

Radius of gyration: 34.96 Å; chains: 1; bounding box: 93×71×62 Å